Protein AF-A0A0C9VK62-F1 (afdb_monomer)

Organism: Sphaerobolus stellatus (strain SS14) (NCBI:txid990650)

Sequence (157 aa):
MFTDYSQFGTIRRLIGLVKDVLATLHESESFSTPSRDPETRVWRSYEGVAKEHDEEFLEKHNTSLDSLLIFASLFSAVSSAFIVQAQSSLSPDPSDTTNELLMIVAHIINATIFPNQPLVLTPSTGPETSVVWAQAFGYASPSMSLLAAFGAVIGKQ

Secondary structure (DSSP, 8-state):
--SSHHHHHHHHHHHHHHHHHHHHHHHHHH-S-----HHHHHHHHHHHHHHHHHHHHHHHHHHHHHHHHHHHHHHHHHHHHHHHHHHHHHSPPHHHHHHHHHHHHHHHHTTTT-TT----------S-HHHHHHHHHHHHHHHHHHHHHHHHHHTT-

Foldseek 3Di:
DPPDVVVVVVVVVVVVVVVVVVVVVVVVVPVVDVPPPVVNVVVVVCVVVVVVVVVVVVVLVVVVVVLVVVLVVVVVVLVVVLVVLLVVLQDPDVVVVVVLVVVVVVCVVCVPVCVDDPSPPPPPPRDDVVVSVVVSVVSCVVSVVVVVVSVVVSVVD

Solvent-accessible surface area (backbone atoms only — not comparable to full-atom values): 9052 Å² total; per-residue (Å²): 142,86,73,64,72,64,55,58,56,50,51,55,50,50,55,49,50,51,51,50,51,50,49,52,49,53,48,50,60,61,59,56,48,88,53,90,40,68,61,57,53,47,51,51,50,47,49,51,53,48,48,56,51,48,50,55,48,48,54,54,48,48,56,53,44,56,51,51,51,54,48,52,51,51,52,50,51,51,50,51,50,46,51,53,49,49,54,57,64,73,42,80,57,70,63,58,58,48,52,53,51,49,50,53,52,52,46,69,77,42,58,79,82,49,81,81,62,78,87,75,77,70,73,82,72,66,72,56,65,68,59,55,50,52,53,50,48,62,70,47,46,61,57,56,54,50,52,51,56,44,54,54,49,64,77,70,106

Structure (mmCIF, N/CA/C/O backbone):
data_AF-A0A0C9VK62-F1
#
_entry.id   AF-A0A0C9VK62-F1
#
loop_
_atom_site.group_PDB
_atom_site.id
_atom_site.type_symbol
_atom_site.label_atom_id
_atom_site.label_alt_id
_atom_site.label_comp_id
_atom_site.label_asym_id
_atom_site.label_entity_id
_atom_site.label_seq_id
_atom_site.pdbx_PDB_ins_code
_atom_site.Cartn_x
_atom_sit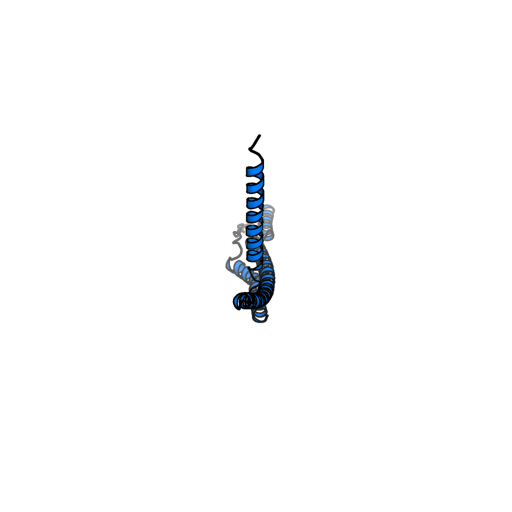e.Cartn_y
_atom_site.Cartn_z
_atom_site.occupancy
_atom_site.B_iso_or_equiv
_atom_site.auth_seq_id
_atom_site.auth_comp_id
_atom_site.auth_asym_id
_atom_site.auth_atom_id
_atom_site.pdbx_PDB_model_num
ATOM 1 N N . MET A 1 1 ? -11.854 51.617 81.177 1.00 49.44 1 MET A N 1
ATOM 2 C CA . MET A 1 1 ? -11.200 50.631 80.290 1.00 49.44 1 MET A CA 1
ATOM 3 C C . MET A 1 1 ? -12.311 49.760 79.707 1.00 49.44 1 MET A C 1
ATOM 5 O O . MET A 1 1 ? -12.673 48.760 80.301 1.00 49.44 1 MET A O 1
ATOM 9 N N . PHE A 1 2 ? -13.006 50.269 78.682 1.00 54.94 2 PHE A N 1
ATOM 10 C CA . PHE A 1 2 ? -14.420 49.948 78.392 1.00 54.94 2 PHE A CA 1
ATOM 11 C C . PHE A 1 2 ? -14.660 49.433 76.957 1.00 54.94 2 PHE A C 1
ATOM 13 O O . PHE A 1 2 ? -15.787 49.458 76.475 1.00 54.94 2 PHE A O 1
ATOM 20 N N . THR A 1 3 ? -13.618 48.968 76.261 1.00 57.09 3 THR A N 1
ATOM 21 C CA . THR A 1 3 ? -13.680 48.786 74.796 1.00 57.09 3 THR A CA 1
ATOM 22 C C . THR A 1 3 ? -13.498 47.349 74.299 1.00 57.09 3 THR A C 1
ATOM 24 O O . THR A 1 3 ? -13.574 47.124 73.098 1.00 57.09 3 THR A O 1
ATOM 27 N N . ASP A 1 4 ? -13.314 46.364 75.183 1.00 56.84 4 ASP A N 1
ATOM 28 C CA . ASP A 1 4 ? -13.031 44.976 74.763 1.00 56.84 4 ASP A CA 1
A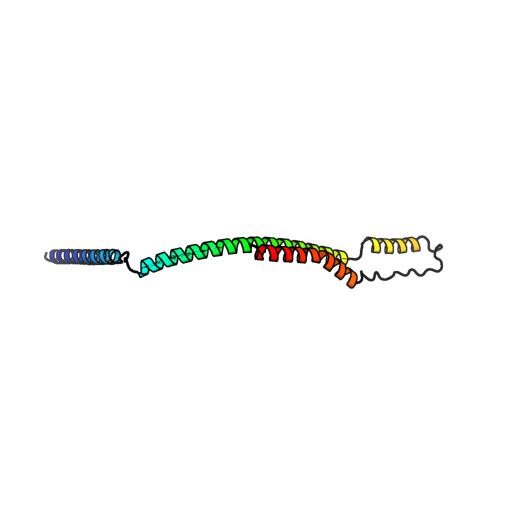TOM 29 C C . ASP A 1 4 ? -14.305 44.103 74.649 1.00 56.84 4 ASP A C 1
ATOM 31 O O . ASP A 1 4 ? -14.490 43.325 73.713 1.00 56.84 4 ASP A O 1
ATOM 35 N N . TYR A 1 5 ? -15.289 44.326 75.529 1.00 56.12 5 TYR A N 1
ATOM 36 C CA . TYR A 1 5 ? -16.493 43.483 75.613 1.00 56.12 5 TYR A CA 1
ATOM 37 C C . TYR A 1 5 ? -17.445 43.573 74.401 1.00 56.12 5 TYR A C 1
ATOM 39 O O . TYR A 1 5 ? -18.161 42.614 74.110 1.00 56.12 5 TYR A O 1
ATOM 47 N N . SER A 1 6 ? -17.451 44.691 73.667 1.00 62.50 6 SER A N 1
ATOM 48 C CA . SER A 1 6 ? -18.310 44.881 72.481 1.00 62.50 6 SER A CA 1
ATOM 49 C C . SER A 1 6 ? -17.812 44.092 71.258 1.00 62.50 6 SER A C 1
ATOM 51 O O . SER A 1 6 ? -18.596 43.463 70.537 1.00 62.50 6 SER A O 1
ATOM 53 N N . GLN A 1 7 ? -16.490 44.052 71.061 1.00 65.12 7 GLN A N 1
ATOM 54 C CA . GLN A 1 7 ? -15.853 43.310 69.968 1.00 65.12 7 GLN A CA 1
ATOM 55 C C . GLN A 1 7 ? -16.060 41.802 70.132 1.00 65.12 7 GLN A C 1
ATOM 57 O O . GLN A 1 7 ? -16.461 41.119 69.189 1.00 65.12 7 GLN A O 1
ATOM 62 N N . PHE A 1 8 ? -15.907 41.291 71.356 1.00 68.25 8 PHE A N 1
ATOM 63 C CA . PHE A 1 8 ? -16.068 39.866 71.647 1.00 68.25 8 PHE A CA 1
ATOM 64 C C . PHE A 1 8 ? -17.492 39.349 71.376 1.00 68.25 8 PHE A C 1
ATOM 66 O O . PHE A 1 8 ? -17.676 38.245 70.859 1.00 68.25 8 PHE A O 1
ATOM 73 N N . GLY A 1 9 ? -18.516 40.157 71.675 1.00 76.44 9 GLY A N 1
ATOM 74 C CA . GLY A 1 9 ? -19.912 39.823 71.376 1.00 76.44 9 GLY A CA 1
ATOM 75 C C . GLY A 1 9 ? -20.214 39.806 69.875 1.00 76.44 9 GLY A C 1
ATOM 76 O O . GLY A 1 9 ? -20.949 38.940 69.397 1.00 76.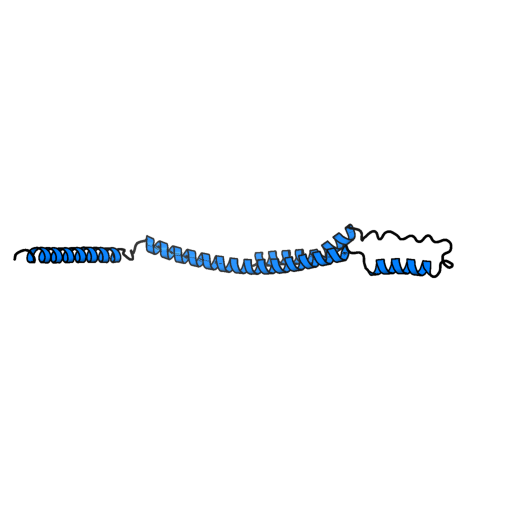44 9 GLY A O 1
ATOM 77 N N . THR A 1 10 ? -19.600 40.720 69.125 1.00 82.56 10 THR A N 1
ATOM 78 C CA . THR A 1 10 ? -19.767 40.828 67.670 1.00 82.56 10 THR A CA 1
ATOM 79 C C . THR A 1 10 ? -19.080 39.671 66.946 1.00 82.56 10 THR A C 1
ATOM 81 O O . THR A 1 10 ? -19.690 39.040 66.086 1.00 82.56 10 THR A O 1
ATOM 84 N N . ILE A 1 11 ? -17.865 39.303 67.366 1.00 83.00 11 ILE A N 1
ATOM 85 C CA . ILE A 1 11 ? -17.128 38.146 66.835 1.00 83.00 11 ILE A CA 1
ATOM 86 C C . ILE A 1 11 ? -17.909 36.850 67.074 1.00 83.00 11 ILE A C 1
ATOM 88 O O . ILE A 1 11 ? -18.031 36.023 66.172 1.00 83.00 11 ILE A O 1
ATOM 92 N N . ARG A 1 12 ? -18.508 36.682 68.260 1.00 85.25 12 ARG A N 1
ATOM 93 C CA . ARG A 1 12 ? -19.300 35.484 68.567 1.00 85.25 12 ARG A CA 1
ATOM 94 C C . ARG A 1 12 ? -20.555 35.377 67.687 1.00 85.25 12 ARG A C 1
ATOM 96 O O . ARG A 1 12 ? -20.918 34.273 67.289 1.00 85.25 12 ARG A O 1
ATOM 103 N N . ARG A 1 13 ? -21.186 36.506 67.339 1.00 87.81 13 ARG A N 1
ATOM 104 C CA . ARG A 1 13 ? -22.306 36.551 66.379 1.00 87.81 13 ARG A CA 1
ATOM 105 C C . ARG A 1 13 ? -21.855 36.239 64.957 1.00 87.81 13 ARG A C 1
ATOM 107 O O . ARG A 1 13 ? -22.515 35.458 64.282 1.00 87.81 13 ARG A O 1
ATOM 114 N N . LEU A 1 14 ? -20.722 36.795 64.528 1.00 88.12 14 LEU A N 1
ATOM 115 C CA . LEU A 1 14 ? -20.173 36.554 63.195 1.00 88.12 14 LEU A CA 1
ATOM 116 C C . LEU A 1 14 ? -19.802 35.077 63.001 1.00 88.12 14 LEU A C 1
ATOM 118 O O . LEU A 1 14 ? -20.144 34.488 61.986 1.00 88.12 14 LEU A O 1
ATOM 122 N N . ILE A 1 15 ? -19.182 34.452 64.006 1.00 92.12 15 ILE A N 1
ATOM 123 C CA . ILE A 1 15 ? -18.874 33.014 63.999 1.00 92.12 15 ILE A CA 1
ATOM 124 C C . ILE A 1 15 ? -20.155 32.176 63.933 1.00 92.12 15 ILE A C 1
ATOM 126 O O . ILE A 1 15 ? -20.173 31.155 63.254 1.00 92.12 15 ILE A O 1
ATOM 130 N N . GLY A 1 16 ? -21.223 32.603 64.612 1.00 91.81 16 GLY A N 1
ATOM 131 C CA . GLY A 1 16 ? -22.534 31.963 64.509 1.00 91.81 16 GLY A CA 1
ATOM 132 C C . GLY A 1 16 ? -23.094 32.024 63.089 1.00 91.81 16 GLY A C 1
ATOM 133 O O . GLY A 1 16 ? -23.465 30.993 62.546 1.00 91.81 16 GLY A O 1
ATOM 134 N N . LEU A 1 17 ? -23.067 33.204 62.465 1.00 91.81 17 LEU A N 1
ATOM 135 C CA . LEU A 1 17 ? -23.543 33.404 61.092 1.00 91.81 17 LEU A CA 1
ATOM 136 C C . LEU A 1 17 ? -22.712 32.631 60.067 1.00 91.81 17 LEU A C 1
ATOM 138 O O . LEU A 1 17 ? -23.273 32.018 59.171 1.00 91.81 17 LEU A O 1
ATOM 142 N N . VAL A 1 18 ? -21.384 32.613 60.208 1.00 90.75 18 VAL A N 1
ATOM 143 C CA . VAL A 1 18 ? -20.515 31.832 59.317 1.00 90.75 18 VAL A CA 1
ATOM 144 C C . VAL A 1 18 ? -20.800 30.342 59.466 1.00 90.75 18 VAL A C 1
ATOM 146 O O . VAL A 1 18 ? -20.876 29.649 58.462 1.00 90.75 18 VAL A O 1
ATOM 149 N N . LYS A 1 19 ? -21.007 29.842 60.690 1.00 90.56 19 LYS A N 1
ATOM 150 C CA . LYS A 1 19 ? -21.391 28.441 60.910 1.00 90.56 19 LYS A CA 1
ATOM 151 C C . LYS A 1 19 ? -22.749 28.108 60.299 1.00 90.56 19 LYS A C 1
ATOM 153 O O . LYS A 1 19 ? -22.892 27.024 59.753 1.00 90.56 19 LYS A O 1
ATOM 158 N N . ASP A 1 20 ? -23.700 29.030 60.368 1.00 92.38 20 ASP A N 1
ATOM 159 C CA . ASP A 1 20 ? -25.045 28.859 59.819 1.00 92.38 20 ASP A CA 1
ATOM 160 C C . ASP A 1 20 ? -25.039 28.872 58.285 1.00 92.38 20 ASP A C 1
ATOM 162 O O . ASP A 1 20 ? -25.602 27.988 57.645 1.00 92.38 20 ASP A O 1
ATOM 166 N N . VAL A 1 21 ? -24.291 29.798 57.677 1.00 89.38 21 VAL A N 1
ATOM 167 C CA . VAL A 1 21 ? -24.076 29.838 56.223 1.00 89.38 21 VAL A CA 1
ATOM 168 C C . VAL A 1 21 ? -23.329 28.595 55.754 1.00 89.38 21 VAL A C 1
ATOM 170 O O . VAL A 1 21 ? -23.689 28.027 54.734 1.00 89.38 21 VAL A O 1
ATOM 173 N N . LEU A 1 22 ? -22.320 28.133 56.494 1.00 86.31 22 LEU A N 1
ATOM 174 C CA . LEU A 1 22 ? -21.549 26.945 56.128 1.00 86.31 22 LEU A CA 1
ATOM 175 C C . LEU A 1 22 ? -22.374 25.662 56.300 1.00 86.31 22 LEU A C 1
ATOM 177 O O . LEU A 1 22 ? -22.258 24.764 55.474 1.00 86.31 22 LEU A O 1
ATOM 181 N N . ALA A 1 23 ? -23.261 25.605 57.298 1.00 87.88 23 ALA A N 1
ATOM 182 C CA . ALA A 1 23 ? -24.252 24.541 57.431 1.00 87.88 23 ALA A CA 1
ATOM 183 C C . ALA A 1 23 ? -25.265 24.576 56.278 1.00 87.88 23 ALA A C 1
ATOM 185 O O . ALA A 1 23 ? -25.512 23.545 55.668 1.00 87.88 23 ALA A O 1
ATOM 186 N N . THR A 1 24 ? -25.763 25.759 55.913 1.00 83.31 24 THR A N 1
ATOM 187 C CA . THR A 1 24 ? -26.706 25.948 54.798 1.00 83.31 24 THR A CA 1
ATOM 188 C C . THR A 1 24 ? -26.068 25.612 53.448 1.00 83.31 24 THR A C 1
ATOM 190 O O . THR A 1 24 ? -26.709 25.010 52.594 1.00 83.31 24 THR A O 1
ATOM 193 N N . LEU A 1 25 ? -24.793 25.960 53.244 1.00 82.25 25 LEU A N 1
ATOM 194 C CA . LEU A 1 25 ? -24.043 25.634 52.029 1.00 82.25 25 LEU A CA 1
ATOM 195 C C . LEU A 1 25 ? -23.710 24.145 51.956 1.00 82.25 25 LEU A C 1
ATOM 197 O O . LEU A 1 25 ? -23.885 23.555 50.900 1.00 82.25 25 LEU A O 1
ATOM 201 N N . HIS A 1 26 ? -23.297 23.521 53.062 1.00 79.50 26 HIS A N 1
ATOM 202 C CA . HIS A 1 26 ? -23.057 22.077 53.117 1.00 79.50 26 HIS A CA 1
ATOM 203 C C . HIS A 1 26 ? -24.359 21.281 52.933 1.00 79.50 26 HIS A C 1
ATOM 205 O O . HIS A 1 26 ? -24.378 20.253 52.261 1.00 79.50 26 HIS A O 1
ATOM 211 N N . GLU A 1 27 ? -25.471 21.777 53.477 1.00 79.19 27 GLU A N 1
ATOM 212 C CA . GLU A 1 27 ? -26.800 21.220 53.237 1.00 79.19 27 GLU A CA 1
ATOM 213 C C . GLU A 1 27 ? -27.231 21.433 51.783 1.00 79.19 27 GLU A C 1
ATOM 215 O O . GLU A 1 27 ? -27.759 20.506 51.191 1.00 79.19 27 GLU A O 1
ATOM 220 N N . SER A 1 28 ? -26.911 22.570 51.154 1.00 66.81 28 SER A N 1
ATOM 221 C CA . SER A 1 28 ? -27.152 22.819 49.724 1.00 66.81 28 SER A CA 1
ATOM 222 C C . SER A 1 28 ? -26.245 22.009 48.791 1.00 66.81 28 SER A C 1
ATOM 224 O O . SER A 1 28 ? -26.667 21.687 47.685 1.00 66.81 28 SER A O 1
ATOM 226 N N . GLU A 1 29 ? -25.021 21.677 49.197 1.00 67.25 29 GLU A N 1
ATOM 227 C CA . GLU A 1 29 ? -24.097 20.809 48.455 1.00 67.25 29 GLU A CA 1
ATOM 228 C C . GLU A 1 29 ? -24.523 19.341 48.586 1.00 67.25 29 GLU A C 1
ATOM 230 O O . GLU A 1 29 ? -24.518 18.603 47.606 1.00 67.25 29 GLU A O 1
ATOM 235 N N . SER A 1 30 ? -25.023 18.938 49.759 1.00 59.41 30 SER A N 1
ATOM 236 C CA . SER A 1 30 ? -25.689 17.645 49.960 1.00 59.41 30 SER A CA 1
ATOM 237 C C . SER A 1 30 ? -27.088 17.581 49.321 1.00 59.41 30 SER A C 1
ATOM 239 O O . SER A 1 30 ? -27.573 16.483 49.033 1.00 59.41 30 SER A O 1
ATOM 241 N N . PHE A 1 31 ? -27.744 18.731 49.122 1.00 49.72 31 PHE A N 1
ATOM 242 C CA . PHE A 1 31 ? -29.035 18.906 48.444 1.00 49.72 31 PHE A CA 1
ATOM 243 C C . PHE A 1 31 ? -28.880 19.285 46.961 1.00 49.72 31 PHE A C 1
ATOM 245 O O . PHE A 1 31 ? -29.875 19.355 46.241 1.00 49.72 31 PHE A O 1
ATOM 252 N N . SER A 1 32 ? -27.650 19.321 46.427 1.00 52.69 32 SER A N 1
ATOM 253 C CA . SER A 1 32 ? -27.394 18.701 45.122 1.00 52.69 32 SER A CA 1
ATOM 254 C C . SER A 1 32 ? -27.627 17.209 45.319 1.00 52.69 32 SER A C 1
ATOM 256 O O . SER A 1 32 ? -26.712 16.391 45.417 1.00 52.69 32 SER A O 1
ATOM 258 N N . THR A 1 33 ? -28.903 16.879 45.473 1.00 51.53 33 THR A N 1
ATOM 259 C CA . THR A 1 33 ? -29.418 15.539 45.604 1.00 51.53 33 THR A CA 1
ATOM 260 C C . THR A 1 33 ? -28.706 14.673 44.567 1.00 51.53 33 THR A C 1
ATOM 262 O O . THR A 1 33 ? -28.573 15.120 43.422 1.00 51.53 33 THR A O 1
ATOM 265 N N . PRO A 1 34 ? -28.322 13.420 44.868 1.00 51.22 34 PRO A N 1
ATOM 266 C CA . PRO A 1 34 ? -28.348 12.404 43.832 1.00 51.22 34 PRO A CA 1
ATOM 267 C C . PRO A 1 34 ? -29.818 12.304 43.465 1.00 51.22 34 PRO A C 1
ATOM 269 O O . PRO A 1 34 ? -30.565 11.499 44.031 1.00 51.22 34 PRO A O 1
ATOM 272 N N . SER A 1 35 ? -30.282 13.241 42.647 1.00 50.19 35 SER A N 1
ATOM 273 C CA . SER A 1 35 ? -31.673 13.347 42.348 1.00 50.19 35 SER A CA 1
ATOM 274 C C . SER A 1 35 ? -32.018 12.001 41.755 1.00 50.19 35 SER A C 1
ATOM 276 O O . SER A 1 35 ? -31.410 11.513 40.794 1.00 50.19 35 SER A O 1
ATOM 278 N N . ARG A 1 36 ? -33.018 11.361 42.353 1.00 55.47 36 ARG A N 1
ATOM 279 C CA . ARG A 1 36 ? -33.814 10.349 41.665 1.00 55.47 36 ARG A CA 1
ATOM 280 C C . ARG A 1 36 ? -34.608 11.034 40.546 1.00 55.47 36 ARG A C 1
ATOM 282 O O . ARG A 1 36 ? -35.773 10.716 40.332 1.00 55.47 36 ARG A O 1
ATOM 289 N N . ASP A 1 37 ? -33.980 11.975 39.850 1.00 62.06 37 ASP A N 1
ATOM 290 C CA . ASP A 1 37 ? -34.536 12.628 38.707 1.00 62.06 37 ASP A CA 1
ATOM 291 C C . ASP A 1 37 ? -34.580 11.585 37.603 1.00 62.06 37 ASP A C 1
ATOM 293 O O . ASP A 1 37 ? -33.632 10.807 37.409 1.00 62.06 37 ASP A O 1
ATOM 297 N N . PRO A 1 38 ? -35.696 11.534 36.870 1.00 60.34 38 PRO A N 1
ATOM 298 C CA . PRO A 1 38 ? -35.742 10.779 35.636 1.00 60.34 38 PRO A CA 1
ATOM 299 C C . PRO A 1 38 ? -34.562 11.154 34.734 1.00 60.34 38 PRO A C 1
ATOM 301 O O . PRO A 1 38 ? -34.041 10.258 34.087 1.00 60.34 38 PRO A O 1
ATOM 304 N N . GLU A 1 39 ? -34.063 12.393 34.785 1.00 60.78 39 GLU A N 1
ATOM 305 C CA . GLU A 1 39 ? -32.864 12.821 34.062 1.00 60.78 39 GLU A CA 1
ATOM 306 C C . GLU A 1 39 ? -31.610 12.033 34.437 1.00 60.78 39 GLU A C 1
ATOM 308 O O . GLU A 1 39 ? -31.010 11.448 33.552 1.00 60.78 39 GLU A O 1
ATOM 313 N N . THR A 1 40 ? -31.219 11.906 35.708 1.00 63.09 40 THR A N 1
ATOM 314 C CA . THR A 1 40 ? -29.995 11.163 36.087 1.00 63.09 40 THR A CA 1
ATOM 315 C C . THR A 1 40 ? -30.078 9.682 35.708 1.00 63.09 40 THR A C 1
ATOM 317 O O . THR A 1 40 ? -29.078 9.036 35.393 1.00 63.09 40 THR A O 1
ATOM 320 N N . ARG A 1 41 ? -31.291 9.119 35.713 1.00 66.19 41 ARG A N 1
ATOM 321 C CA . ARG A 1 41 ? -31.546 7.743 35.271 1.00 66.19 41 ARG A CA 1
ATOM 322 C C . ARG A 1 41 ? -31.524 7.619 33.744 1.00 66.19 41 ARG A C 1
ATOM 324 O O . ARG A 1 41 ? -31.023 6.618 33.244 1.00 66.19 41 ARG A O 1
ATOM 331 N N . VAL A 1 42 ? -32.028 8.621 33.025 1.00 73.00 42 VAL A N 1
ATOM 332 C CA . VAL A 1 42 ? -31.941 8.729 31.563 1.00 73.00 42 VAL A CA 1
ATOM 333 C C . VAL A 1 42 ? -30.490 8.921 31.143 1.00 73.00 42 VAL A C 1
ATOM 335 O O . VAL A 1 42 ? -30.046 8.186 30.280 1.00 73.00 42 VAL A O 1
ATOM 338 N N . TRP A 1 43 ? -29.723 9.789 31.803 1.00 72.25 43 TRP A N 1
ATOM 339 C CA . TRP A 1 43 ? -28.297 9.992 31.555 1.00 72.25 43 TRP A CA 1
ATOM 340 C C . TRP A 1 43 ? -27.480 8.735 31.834 1.00 72.25 43 TRP A C 1
ATOM 342 O O . TRP A 1 43 ? -26.686 8.371 30.983 1.00 72.25 43 TRP A O 1
ATOM 352 N N . ARG A 1 44 ? -27.718 7.997 32.931 1.00 70.75 44 ARG A N 1
ATOM 353 C CA . ARG A 1 44 ? -27.043 6.698 33.149 1.00 70.75 44 ARG A CA 1
ATOM 354 C C . ARG A 1 44 ? -27.452 5.626 32.146 1.00 70.75 44 ARG A C 1
ATOM 356 O O . ARG A 1 44 ? -26.627 4.811 31.755 1.00 70.75 44 ARG A O 1
ATOM 363 N N . SER A 1 45 ? -28.725 5.585 31.759 1.00 72.44 45 SER A N 1
ATOM 364 C CA . SER A 1 45 ? -29.190 4.631 30.749 1.00 72.44 45 SER A CA 1
ATOM 365 C C . SER A 1 45 ? -28.641 4.984 29.368 1.00 72.44 45 SER A C 1
ATOM 367 O O . SER A 1 45 ? -28.285 4.088 28.617 1.00 72.44 45 SER A O 1
ATOM 369 N N . TYR A 1 46 ? -28.548 6.274 29.050 1.00 70.56 46 TYR A N 1
ATOM 370 C CA . TYR A 1 46 ? -27.963 6.792 27.821 1.00 70.56 46 TYR A CA 1
ATOM 371 C C . TYR A 1 46 ? -26.451 6.592 27.813 1.00 70.56 46 TYR A C 1
ATOM 373 O O . TYR A 1 46 ? -25.922 6.184 26.799 1.00 70.56 46 TYR A O 1
ATOM 381 N N . GLU A 1 47 ? -25.763 6.796 28.935 1.00 74.19 47 GLU A N 1
ATOM 382 C CA . GLU A 1 47 ? -24.337 6.509 29.105 1.00 74.19 47 GLU A CA 1
ATOM 383 C C . GLU A 1 47 ? -24.056 5.010 28.961 1.00 74.19 47 GLU A C 1
ATOM 385 O O . GLU A 1 47 ? -23.104 4.642 28.289 1.00 74.19 47 GLU A O 1
ATOM 390 N N . GLY A 1 48 ? -24.907 4.138 29.511 1.00 71.12 48 GLY A N 1
ATOM 391 C CA . GLY A 1 48 ? -24.800 2.690 29.316 1.00 71.12 48 GLY A CA 1
ATOM 392 C C . GLY A 1 48 ? -24.977 2.277 27.853 1.00 71.12 48 GLY A C 1
ATOM 393 O O . GLY A 1 48 ? -24.128 1.577 27.316 1.00 71.12 48 GLY A O 1
ATOM 394 N N . VAL A 1 49 ? -26.032 2.767 27.193 1.00 70.38 49 VAL A N 1
ATOM 395 C CA . VAL A 1 49 ? -26.317 2.471 25.776 1.00 70.38 49 VAL A CA 1
ATOM 396 C C . VAL A 1 49 ? -25.279 3.103 24.845 1.00 70.38 49 VAL A C 1
ATOM 398 O O . VAL A 1 49 ? -24.858 2.474 23.881 1.00 70.38 49 VAL A O 1
ATOM 401 N N . ALA A 1 50 ? -24.838 4.329 25.130 1.00 67.56 50 ALA A N 1
ATOM 402 C CA . ALA A 1 50 ? -23.802 5.011 24.365 1.00 67.56 50 ALA A CA 1
ATOM 403 C C . ALA A 1 50 ? -22.461 4.306 24.522 1.00 67.56 50 ALA A C 1
ATOM 405 O O . ALA A 1 50 ? -21.761 4.163 23.535 1.00 67.56 50 ALA A O 1
ATOM 406 N N . LYS A 1 51 ? -22.124 3.823 25.721 1.00 69.12 51 LYS A N 1
ATOM 407 C CA . LYS A 1 51 ? -20.881 3.094 25.967 1.00 69.12 51 LYS A CA 1
ATOM 408 C C . LYS A 1 51 ? -20.881 1.707 25.328 1.00 69.12 51 LYS A C 1
ATOM 410 O O . LYS A 1 51 ? -19.869 1.325 24.765 1.00 69.12 51 LYS A O 1
ATOM 415 N N . GLU A 1 52 ? -22.001 0.988 25.370 1.00 68.25 52 GLU A N 1
ATOM 416 C CA . GLU A 1 52 ? -22.155 -0.301 24.680 1.00 68.25 52 GLU A CA 1
ATOM 417 C C . GLU A 1 52 ? -22.055 -0.127 23.155 1.00 68.25 52 GLU A C 1
ATOM 419 O O . GLU A 1 52 ? -21.354 -0.884 22.487 1.00 68.25 52 GLU A O 1
ATOM 424 N N . HIS A 1 53 ? -22.671 0.929 22.611 1.00 61.03 53 HIS A N 1
ATOM 425 C CA . HIS A 1 53 ? -22.575 1.254 21.190 1.00 61.03 53 HIS A CA 1
ATOM 426 C C . HIS A 1 53 ? -21.180 1.753 20.783 1.00 61.03 53 HIS A C 1
ATOM 428 O O . HIS A 1 53 ? -20.682 1.353 19.735 1.00 61.03 53 HIS A O 1
ATOM 434 N N . ASP A 1 54 ? -20.530 2.590 21.599 1.00 67.25 54 ASP A N 1
ATOM 435 C CA . ASP A 1 54 ? -19.166 3.072 21.348 1.00 67.25 54 ASP A CA 1
ATOM 436 C C . ASP A 1 54 ? -18.144 1.943 21.455 1.00 67.25 54 ASP A C 1
ATOM 438 O O . ASP A 1 54 ? -17.213 1.921 20.661 1.00 67.25 54 ASP A O 1
ATOM 442 N N . GLU A 1 55 ? -18.291 1.008 22.399 1.00 69.25 55 GLU A N 1
ATOM 443 C CA . GLU A 1 55 ? -17.387 -0.142 22.526 1.00 69.25 55 GLU A CA 1
ATOM 444 C C . GLU A 1 55 ? -17.522 -1.084 21.323 1.00 69.25 55 GLU A C 1
ATOM 446 O O . GLU A 1 55 ? -16.506 -1.429 20.722 1.00 69.25 55 GLU A O 1
ATOM 451 N N . GLU A 1 56 ? -18.744 -1.419 20.892 1.00 67.81 56 GLU A N 1
ATOM 452 C CA . GLU A 1 56 ? -18.972 -2.233 19.687 1.00 67.81 56 GLU A CA 1
ATOM 453 C C . GLU A 1 56 ? -18.456 -1.522 18.421 1.00 67.81 56 GLU A C 1
ATOM 455 O O . GLU A 1 56 ? -17.822 -2.131 17.550 1.00 67.81 56 GLU A O 1
ATOM 460 N N . PHE A 1 57 ? -18.679 -0.208 18.323 1.00 64.81 57 PHE A N 1
ATOM 461 C CA . PHE A 1 57 ? -18.216 0.592 17.196 1.00 64.81 57 PHE A CA 1
ATOM 462 C C . PHE A 1 57 ? -16.691 0.725 17.190 1.00 64.81 57 PHE A C 1
ATOM 464 O O . PHE A 1 57 ? -16.079 0.548 16.139 1.00 64.81 57 PHE A O 1
ATOM 471 N N . LEU A 1 58 ? -16.059 0.970 18.341 1.00 68.56 58 LEU A N 1
ATOM 472 C CA . LEU A 1 58 ? -14.603 1.037 18.485 1.00 68.56 58 LEU A CA 1
ATOM 473 C C . LEU A 1 58 ? -13.942 -0.308 18.200 1.00 68.56 58 LEU A C 1
ATOM 475 O O . LEU A 1 58 ? -12.924 -0.330 17.514 1.00 68.56 58 LEU A O 1
ATOM 479 N N . GLU A 1 59 ? -14.503 -1.423 18.664 1.00 70.88 59 GLU A N 1
ATOM 480 C CA . GLU A 1 59 ? -13.956 -2.761 18.419 1.00 70.88 59 GLU A CA 1
ATOM 481 C C . GLU A 1 59 ? -14.001 -3.117 16.923 1.00 70.88 59 GLU A C 1
ATOM 483 O O . GLU A 1 59 ? -12.999 -3.549 16.333 1.00 70.88 59 GLU A O 1
ATOM 488 N N . LYS A 1 60 ? -15.130 -2.828 16.265 1.00 69.38 60 LYS A N 1
ATOM 489 C CA . LYS A 1 60 ? -15.282 -2.994 14.815 1.00 69.38 60 LYS A CA 1
ATOM 490 C C . LYS A 1 60 ? -14.367 -2.056 14.024 1.00 69.38 60 LYS A C 1
ATOM 492 O O . LYS A 1 60 ? -13.778 -2.456 13.013 1.00 69.38 60 LYS A O 1
ATOM 497 N N . HIS A 1 61 ? -14.223 -0.812 14.474 1.00 68.81 61 HIS A N 1
ATOM 498 C CA . HIS A 1 61 ? -13.391 0.189 13.813 1.00 68.81 61 HIS A CA 1
ATOM 499 C C . HIS A 1 61 ? -11.898 -0.103 13.990 1.00 68.81 61 HIS A C 1
ATOM 501 O O . HIS A 1 61 ? -11.128 0.107 13.056 1.00 68.81 61 HIS A O 1
ATOM 507 N N . ASN A 1 62 ? -11.484 -0.638 15.139 1.00 77.88 62 ASN A N 1
ATOM 508 C CA . ASN A 1 62 ? -10.105 -1.044 15.389 1.00 77.88 62 ASN A CA 1
ATOM 509 C C . ASN A 1 62 ? -9.713 -2.238 14.508 1.00 77.88 62 ASN A C 1
ATOM 511 O O . ASN A 1 62 ? -8.685 -2.200 13.844 1.00 77.88 62 ASN A O 1
ATOM 515 N N . THR A 1 63 ? -10.590 -3.238 14.382 1.00 75.69 63 THR A N 1
ATOM 516 C CA . THR A 1 63 ? -10.366 -4.389 13.485 1.00 75.69 63 THR A CA 1
ATOM 517 C C . THR A 1 63 ? -10.284 -3.964 12.011 1.00 75.69 63 THR A C 1
ATOM 519 O O . THR A 1 63 ? -9.442 -4.446 11.245 1.00 75.69 63 THR A O 1
ATOM 522 N N . SER A 1 64 ? -11.131 -3.011 11.609 1.00 79.56 64 SER A N 1
ATOM 523 C CA . SER A 1 64 ? -11.101 -2.420 10.265 1.00 79.56 64 SER A CA 1
ATOM 524 C C . SER A 1 64 ? -9.826 -1.600 10.022 1.00 79.56 64 SER A C 1
ATOM 526 O O . SER A 1 64 ? -9.265 -1.648 8.926 1.00 79.56 64 SER A O 1
ATOM 528 N N . LEU A 1 65 ? -9.342 -0.873 11.035 1.00 83.06 65 LEU A N 1
ATOM 529 C CA . LEU A 1 65 ? -8.101 -0.097 10.974 1.00 83.06 65 LEU A CA 1
ATOM 530 C C . LEU A 1 65 ? -6.856 -0.981 10.929 1.00 83.06 65 LEU A C 1
ATOM 532 O O . LEU A 1 65 ? -5.999 -0.732 10.085 1.00 83.06 65 LEU A O 1
ATOM 536 N N . ASP A 1 66 ? -6.764 -2.017 11.763 1.00 83.94 66 ASP A N 1
ATOM 537 C CA . ASP A 1 66 ? -5.657 -2.984 11.748 1.00 83.94 66 ASP A CA 1
ATOM 538 C C . ASP A 1 66 ? -5.539 -3.647 10.376 1.00 83.94 66 ASP A C 1
ATOM 540 O O . ASP A 1 66 ? -4.456 -3.744 9.792 1.00 83.94 66 ASP A O 1
ATOM 544 N N . SER A 1 67 ? -6.684 -4.012 9.804 1.00 80.31 67 SER A N 1
ATOM 545 C CA . SER A 1 67 ? -6.762 -4.493 8.435 1.00 80.31 67 SER A CA 1
ATOM 546 C C . SER A 1 67 ? -6.243 -3.450 7.437 1.00 80.31 67 SER A C 1
ATOM 548 O O . SER A 1 67 ? -5.339 -3.745 6.656 1.00 80.31 67 SER A O 1
ATOM 550 N N . LEU A 1 68 ? -6.743 -2.210 7.480 1.00 82.75 68 LEU A N 1
ATOM 551 C CA . LEU A 1 68 ? -6.327 -1.134 6.572 1.00 82.75 68 LEU A CA 1
ATOM 552 C C . LEU A 1 68 ? -4.823 -0.813 6.678 1.00 82.75 68 LEU A C 1
ATOM 554 O O . LEU A 1 68 ? -4.180 -0.544 5.663 1.00 82.75 68 LEU A O 1
ATOM 558 N N . LEU A 1 69 ? -4.246 -0.898 7.879 1.00 85.25 69 LEU A N 1
ATOM 559 C CA . LEU A 1 69 ? -2.814 -0.736 8.152 1.00 85.25 69 LEU A CA 1
ATOM 560 C C . LEU A 1 69 ? -1.970 -1.848 7.516 1.00 85.25 69 LEU A C 1
ATOM 562 O O . LEU A 1 69 ? -0.943 -1.556 6.895 1.00 85.25 69 LEU A O 1
ATOM 566 N N . ILE A 1 70 ? -2.411 -3.108 7.588 1.00 84.94 70 ILE A N 1
ATOM 567 C CA . ILE A 1 70 ? -1.753 -4.222 6.888 1.00 84.94 70 ILE A CA 1
ATOM 568 C C . ILE A 1 70 ? -1.794 -3.985 5.372 1.00 84.94 70 ILE A C 1
ATOM 570 O O . ILE A 1 70 ? -0.766 -4.134 4.706 1.00 84.94 70 ILE A O 1
ATOM 574 N N . PHE A 1 71 ? -2.921 -3.524 4.820 1.00 79.94 71 PHE A N 1
ATOM 575 C CA . PHE A 1 71 ? -3.008 -3.176 3.395 1.00 79.94 71 PHE A CA 1
ATOM 576 C C . PHE A 1 71 ? -2.112 -2.013 3.008 1.00 79.94 71 PHE A C 1
ATOM 578 O O . PHE A 1 71 ? -1.444 -2.095 1.982 1.00 79.94 71 PHE A O 1
ATOM 585 N N . ALA A 1 72 ? -2.039 -0.965 3.824 1.00 86.06 72 ALA A N 1
ATOM 586 C CA . ALA A 1 72 ? -1.130 0.148 3.588 1.00 86.06 72 ALA A CA 1
ATOM 587 C C . ALA A 1 72 ? 0.332 -0.327 3.543 1.00 86.06 72 ALA A C 1
ATOM 589 O O . ALA A 1 72 ? 1.092 0.096 2.669 1.00 86.06 72 ALA A O 1
ATOM 590 N N . SER A 1 73 ? 0.713 -1.259 4.423 1.00 87.88 73 SER A N 1
ATOM 591 C CA . SER A 1 73 ? 2.060 -1.838 4.436 1.00 87.88 73 SER A CA 1
ATOM 592 C C . SER A 1 73 ? 2.352 -2.682 3.188 1.00 87.88 73 SER A C 1
ATOM 594 O O . SER A 1 73 ? 3.388 -2.494 2.550 1.00 87.88 73 SER A O 1
ATOM 596 N N . L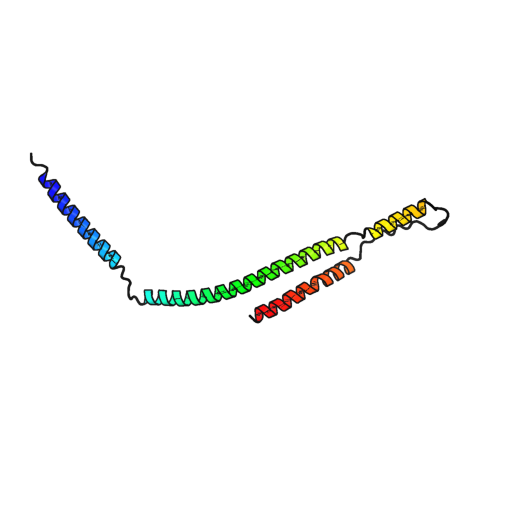EU A 1 74 ? 1.415 -3.543 2.775 1.00 85.69 74 LEU A N 1
ATOM 597 C CA . LEU A 1 74 ? 1.538 -4.381 1.579 1.00 85.69 74 LEU A CA 1
ATOM 598 C C . LEU A 1 74 ? 1.554 -3.537 0.304 1.00 85.69 74 LEU A C 1
ATOM 600 O O . LEU A 1 74 ? 2.385 -3.749 -0.574 1.00 85.69 74 LEU A O 1
ATOM 604 N N . PHE A 1 75 ? 0.678 -2.539 0.220 1.00 82.19 75 PHE A N 1
ATOM 605 C CA . PHE A 1 75 ? 0.624 -1.602 -0.894 1.00 82.19 75 PHE A CA 1
ATOM 606 C C . PHE A 1 75 ? 1.918 -0.792 -1.008 1.00 82.19 75 PHE A C 1
ATOM 608 O O . PHE A 1 75 ? 2.453 -0.647 -2.104 1.00 82.19 75 PHE A O 1
ATOM 615 N N . SER A 1 76 ? 2.466 -0.319 0.115 1.00 88.44 76 SER A N 1
ATOM 616 C CA . SER A 1 76 ? 3.757 0.375 0.146 1.00 88.44 76 SER A CA 1
ATOM 617 C C . SER A 1 76 ? 4.911 -0.532 -0.294 1.00 88.44 76 SER A C 1
ATOM 619 O O . SER A 1 76 ? 5.757 -0.114 -1.088 1.00 88.44 76 SER A O 1
ATOM 621 N N . ALA A 1 77 ? 4.919 -1.794 0.151 1.00 86.50 77 ALA A N 1
ATOM 622 C CA . ALA A 1 77 ? 5.920 -2.778 -0.250 1.00 86.50 77 ALA A CA 1
ATOM 623 C C . ALA A 1 77 ? 5.865 -3.062 -1.756 1.00 86.50 77 ALA A C 1
ATOM 625 O O . ALA A 1 77 ? 6.899 -3.017 -2.424 1.00 86.50 77 ALA A O 1
ATOM 626 N N . VAL A 1 78 ? 4.671 -3.290 -2.315 1.00 82.62 78 VAL A N 1
ATOM 627 C CA . VAL A 1 78 ? 4.527 -3.517 -3.759 1.00 82.62 78 VAL A CA 1
ATOM 628 C C . VAL A 1 78 ? 4.827 -2.247 -4.555 1.00 82.62 78 VAL A C 1
ATOM 630 O O . VAL A 1 78 ? 5.471 -2.341 -5.591 1.00 82.62 78 VAL A O 1
ATOM 633 N N . SER A 1 79 ? 4.446 -1.063 -4.071 1.00 83.12 79 SER A N 1
ATOM 634 C CA . SER A 1 79 ? 4.797 0.218 -4.701 1.00 83.12 79 SER A CA 1
ATOM 635 C C . SER A 1 79 ? 6.314 0.445 -4.730 1.00 83.12 79 SER A C 1
ATOM 637 O O . SER A 1 79 ? 6.866 0.775 -5.776 1.00 83.12 79 SER A O 1
ATOM 639 N N . SER A 1 80 ? 7.025 0.183 -3.628 1.00 86.69 80 SER A N 1
ATOM 640 C CA . SER A 1 80 ? 8.494 0.253 -3.601 1.00 86.69 80 SER A CA 1
ATOM 641 C C . SER A 1 80 ? 9.136 -0.774 -4.528 1.00 86.69 80 SER A C 1
ATOM 643 O O . SER A 1 80 ? 10.033 -0.424 -5.291 1.00 86.69 80 SER A O 1
ATOM 645 N N . ALA A 1 81 ? 8.662 -2.024 -4.513 1.00 83.25 81 ALA A N 1
ATOM 646 C CA . ALA A 1 81 ? 9.145 -3.059 -5.422 1.00 83.25 81 ALA A CA 1
ATOM 647 C C . ALA A 1 81 ? 8.894 -2.670 -6.883 1.00 83.25 81 ALA A C 1
ATOM 649 O O . ALA A 1 81 ? 9.787 -2.798 -7.711 1.00 83.25 81 ALA A O 1
ATOM 650 N N . PHE A 1 82 ? 7.718 -2.124 -7.191 1.00 79.31 82 PHE A N 1
ATOM 651 C CA . PHE A 1 82 ? 7.385 -1.586 -8.502 1.00 79.31 82 PHE A CA 1
ATOM 652 C C . PHE A 1 82 ? 8.323 -0.450 -8.903 1.00 79.31 82 PHE A C 1
ATOM 654 O O . PHE A 1 82 ? 8.824 -0.477 -10.015 1.00 79.31 82 PHE A O 1
ATOM 661 N N . ILE A 1 83 ? 8.594 0.521 -8.025 1.00 81.12 83 ILE A N 1
ATOM 662 C CA . ILE A 1 83 ? 9.509 1.634 -8.317 1.00 81.12 83 ILE A CA 1
ATOM 663 C C . ILE A 1 83 ? 10.911 1.101 -8.614 1.00 81.12 83 ILE A C 1
ATOM 665 O O . ILE A 1 83 ? 11.496 1.480 -9.623 1.00 81.12 83 ILE A O 1
ATOM 669 N N . VAL A 1 84 ? 11.430 0.190 -7.789 1.00 80.50 84 VAL A N 1
ATOM 670 C CA . VAL A 1 84 ? 12.745 -0.436 -7.999 1.00 80.50 84 VAL A CA 1
ATOM 671 C C . VAL A 1 84 ? 12.773 -1.224 -9.311 1.00 80.50 84 VAL A C 1
ATOM 673 O O . VAL A 1 84 ? 13.700 -1.061 -10.100 1.00 80.50 84 VAL A O 1
ATOM 676 N N . GLN A 1 85 ? 11.742 -2.023 -9.588 1.00 71.38 85 GLN A N 1
ATOM 677 C CA . GLN A 1 85 ? 11.636 -2.813 -10.815 1.00 71.38 85 GLN A CA 1
ATOM 678 C C . GLN A 1 85 ? 11.475 -1.924 -12.053 1.00 71.38 85 GLN A C 1
ATOM 680 O O . GLN A 1 85 ? 12.126 -2.172 -13.064 1.00 71.38 85 GLN A O 1
ATOM 685 N N . ALA A 1 86 ? 10.671 -0.864 -11.973 1.00 71.94 86 ALA A N 1
ATOM 686 C CA . ALA A 1 86 ? 10.512 0.131 -13.024 1.00 71.94 86 ALA A CA 1
ATOM 687 C C . ALA A 1 86 ? 11.849 0.825 -13.290 1.00 71.94 86 ALA A C 1
ATOM 689 O O . ALA A 1 86 ? 12.302 0.849 -14.426 1.00 71.94 86 ALA A O 1
ATOM 690 N N . GLN A 1 87 ? 12.550 1.292 -12.256 1.00 67.75 87 GLN A N 1
ATOM 691 C CA . GLN A 1 87 ? 13.886 1.868 -12.421 1.00 67.75 87 GLN A CA 1
ATOM 692 C C . GLN A 1 87 ? 14.875 0.871 -13.038 1.00 67.75 87 GLN A C 1
ATOM 694 O O . GLN A 1 87 ? 15.619 1.246 -13.938 1.00 67.75 87 GLN A O 1
ATOM 699 N N . SER A 1 88 ? 14.853 -0.394 -12.609 1.00 62.06 88 SER A N 1
ATOM 700 C CA . SER A 1 88 ? 15.721 -1.435 -13.170 1.00 62.06 88 SER A CA 1
ATOM 701 C C . SER A 1 88 ? 15.390 -1.770 -14.627 1.00 62.06 88 SER A C 1
ATOM 703 O O . SER A 1 88 ? 16.301 -2.010 -15.405 1.00 62.06 88 SER A O 1
ATOM 705 N N . SER A 1 89 ? 14.111 -1.719 -15.015 1.00 60.44 89 SER A N 1
ATOM 706 C CA . SER A 1 89 ? 13.654 -2.023 -16.379 1.00 60.44 89 SER A CA 1
ATOM 707 C C . SER A 1 89 ? 13.841 -0.845 -17.337 1.00 60.44 89 SER A C 1
ATOM 709 O O . SER A 1 89 ? 13.953 -1.045 -18.540 1.00 60.44 89 SER A O 1
ATOM 711 N N . LEU A 1 90 ? 13.865 0.390 -16.821 1.00 56.19 90 LEU A N 1
ATOM 712 C CA . LEU A 1 90 ? 14.213 1.588 -17.591 1.00 56.19 90 LEU A CA 1
ATOM 713 C C . LEU A 1 90 ? 15.733 1.819 -17.680 1.00 56.19 90 LEU A C 1
ATOM 715 O O . LEU A 1 90 ? 16.165 2.665 -18.463 1.00 56.19 90 LEU A O 1
ATOM 719 N N . SER A 1 91 ? 16.541 1.106 -16.890 1.00 55.72 91 SER A N 1
ATOM 720 C CA . SER A 1 91 ? 17.998 1.168 -16.986 1.00 55.72 91 SER A CA 1
ATOM 721 C C . SER A 1 91 ? 18.485 0.219 -18.090 1.00 55.72 91 SER A C 1
ATOM 723 O O . SER A 1 91 ? 18.084 -0.943 -18.088 1.00 55.72 91 SER A O 1
ATOM 725 N N . PRO A 1 92 ? 19.361 0.663 -19.010 1.00 54.03 92 PRO A N 1
ATOM 7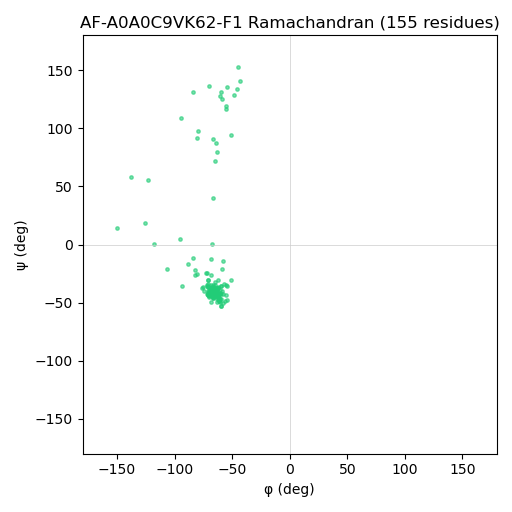26 C CA . PRO A 1 92 ? 19.998 -0.222 -19.984 1.00 54.03 92 PRO A CA 1
ATOM 727 C C . PRO A 1 92 ? 20.707 -1.380 -19.271 1.00 54.03 92 PRO A C 1
ATOM 729 O O . PRO A 1 92 ? 21.390 -1.146 -18.267 1.00 54.03 92 PRO A O 1
ATOM 732 N N . ASP A 1 93 ? 20.556 -2.609 -19.773 1.00 58.78 93 ASP A N 1
ATOM 733 C CA . ASP A 1 93 ? 21.229 -3.777 -19.204 1.00 58.78 93 ASP A CA 1
ATOM 734 C C . ASP A 1 93 ? 22.758 -3.563 -19.297 1.00 58.78 93 ASP A C 1
ATOM 736 O O . ASP A 1 93 ? 23.286 -3.248 -20.374 1.00 58.78 93 ASP A O 1
ATOM 740 N N . PRO A 1 94 ? 23.516 -3.706 -18.195 1.00 56.03 94 PRO A N 1
ATOM 741 C CA . PRO A 1 94 ? 24.975 -3.609 -18.233 1.00 56.03 94 PRO A CA 1
ATOM 742 C C . PRO A 1 94 ? 25.609 -4.639 -19.186 1.00 56.03 94 PRO A C 1
ATOM 744 O O . PRO A 1 94 ? 26.729 -4.440 -19.659 1.00 56.03 94 PRO A O 1
ATOM 747 N N . SER A 1 95 ? 24.901 -5.718 -19.517 1.00 56.81 95 SER A N 1
ATOM 748 C CA . SER A 1 95 ? 25.333 -6.722 -20.491 1.00 56.81 95 SER A CA 1
ATOM 749 C C . SER A 1 95 ? 25.289 -6.195 -21.924 1.00 56.81 95 SER A C 1
ATOM 751 O O . SER A 1 95 ? 26.194 -6.493 -22.702 1.00 56.81 95 SER A O 1
ATOM 753 N N . ASP A 1 96 ? 24.301 -5.367 -22.268 1.00 60.47 96 ASP A N 1
ATOM 754 C CA . ASP A 1 96 ? 24.180 -4.771 -23.603 1.00 60.47 96 ASP A CA 1
ATOM 755 C C . ASP A 1 96 ? 25.285 -3.740 -23.836 1.00 60.47 96 ASP A C 1
ATOM 757 O O . ASP A 1 96 ? 25.983 -3.788 -24.847 1.00 60.47 96 ASP A O 1
ATOM 761 N N . THR A 1 97 ? 25.549 -2.890 -22.839 1.00 62.09 97 THR A N 1
ATOM 762 C CA . THR A 1 97 ? 26.682 -1.945 -22.890 1.00 62.09 97 THR A CA 1
ATOM 763 C C . THR A 1 97 ? 28.034 -2.663 -22.962 1.00 62.09 97 THR A C 1
ATOM 765 O O . THR A 1 97 ? 28.931 -2.232 -23.689 1.00 62.09 97 THR A O 1
ATOM 768 N N . THR A 1 98 ? 28.182 -3.797 -22.269 1.00 66.56 98 THR A N 1
ATOM 769 C CA . THR A 1 98 ? 29.399 -4.618 -22.334 1.00 66.56 98 THR A CA 1
ATOM 770 C C . THR A 1 98 ? 29.556 -5.282 -23.701 1.00 66.56 98 THR A C 1
ATOM 772 O O . THR A 1 98 ? 30.658 -5.277 -24.243 1.00 66.56 98 THR A O 1
ATOM 775 N N . ASN A 1 99 ? 28.482 -5.809 -24.295 1.00 65.50 99 ASN A N 1
ATOM 776 C CA . ASN A 1 99 ? 28.510 -6.408 -25.632 1.00 65.50 99 ASN A CA 1
ATOM 777 C C . ASN A 1 99 ? 28.825 -5.373 -26.722 1.00 65.50 99 ASN A C 1
ATOM 779 O O . ASN A 1 99 ? 29.614 -5.661 -27.624 1.00 65.50 99 ASN A O 1
ATOM 783 N N . GLU A 1 100 ? 28.279 -4.159 -26.618 1.00 67.00 100 GLU A N 1
ATOM 784 C CA . GLU A 1 100 ? 28.633 -3.045 -27.503 1.00 67.00 100 GLU A CA 1
ATOM 785 C C . GLU A 1 100 ? 30.120 -2.684 -27.387 1.00 67.00 100 GLU A C 1
ATOM 787 O O . GLU A 1 100 ? 30.826 -2.611 -28.397 1.00 67.00 100 GLU A O 1
ATOM 792 N N . LEU A 1 101 ? 30.634 -2.537 -26.162 1.00 70.94 101 LEU A N 1
ATOM 793 C CA . LEU A 1 101 ? 32.055 -2.277 -25.912 1.00 70.94 101 LEU A CA 1
ATOM 794 C C . LEU A 1 101 ? 32.951 -3.406 -26.435 1.00 70.94 101 LEU A C 1
ATOM 796 O O . LEU A 1 101 ? 34.011 -3.144 -27.003 1.00 70.94 101 LEU A O 1
ATOM 800 N N . LEU A 1 102 ? 32.530 -4.660 -26.287 1.00 75.06 102 LEU A N 1
ATOM 801 C CA . LEU A 1 102 ? 33.297 -5.823 -26.722 1.00 75.06 102 LEU A CA 1
ATOM 802 C C . LEU A 1 102 ? 33.318 -5.949 -28.251 1.00 75.06 102 LEU A C 1
ATOM 804 O O . LEU A 1 102 ? 34.365 -6.277 -28.810 1.00 75.06 102 LEU A O 1
ATOM 808 N N . MET A 1 103 ? 32.224 -5.597 -28.940 1.00 71.25 103 MET A N 1
ATOM 809 C CA . MET A 1 103 ? 32.214 -5.436 -30.400 1.00 71.25 103 MET A CA 1
ATOM 810 C C . MET A 1 103 ? 33.179 -4.343 -30.857 1.00 71.25 103 MET A C 1
ATOM 812 O O . MET A 1 103 ? 33.951 -4.574 -31.788 1.00 71.25 103 MET A O 1
ATOM 816 N N . ILE A 1 104 ? 33.176 -3.178 -30.198 1.00 75.19 104 ILE A N 1
ATOM 817 C CA . ILE A 1 104 ? 34.105 -2.080 -30.503 1.00 75.19 104 ILE A CA 1
ATOM 818 C C . ILE A 1 104 ? 35.555 -2.567 -30.366 1.00 75.19 104 ILE A C 1
ATOM 820 O O . ILE A 1 104 ? 36.359 -2.403 -31.284 1.00 75.19 104 ILE A O 1
ATOM 824 N N . VAL A 1 105 ? 35.889 -3.212 -29.246 1.00 77.69 105 VAL A N 1
ATOM 825 C CA . VAL A 1 105 ? 37.241 -3.719 -28.968 1.00 77.69 105 VAL A CA 1
ATOM 826 C C . VAL A 1 105 ? 37.655 -4.806 -29.966 1.00 77.69 105 VAL A C 1
ATOM 828 O O . VAL A 1 105 ? 38.767 -4.758 -30.490 1.00 77.69 105 VAL A O 1
ATOM 831 N N . ALA A 1 106 ? 36.772 -5.753 -30.292 1.00 76.12 106 ALA A N 1
ATOM 832 C CA . ALA A 1 106 ? 37.049 -6.806 -31.271 1.00 76.12 106 ALA A CA 1
ATOM 833 C C . ALA A 1 106 ? 37.307 -6.243 -32.680 1.00 76.12 106 ALA A C 1
ATOM 835 O O . ALA A 1 106 ? 38.193 -6.727 -33.388 1.00 76.12 106 ALA A O 1
ATOM 836 N N . HIS A 1 107 ? 36.579 -5.193 -33.068 1.00 70.44 107 HIS A N 1
ATOM 837 C CA . HIS A 1 107 ? 36.745 -4.530 -34.360 1.00 70.44 107 HIS A CA 1
ATOM 838 C C . HIS A 1 107 ? 38.061 -3.735 -34.443 1.00 70.44 107 HIS A C 1
ATOM 840 O O . HIS A 1 107 ? 38.725 -3.754 -35.477 1.00 70.44 107 HIS A O 1
ATOM 846 N N . ILE A 1 108 ? 38.489 -3.103 -33.340 1.00 74.06 108 ILE A N 1
ATOM 847 C CA . ILE A 1 108 ? 39.784 -2.401 -33.244 1.00 74.06 108 ILE A CA 1
ATOM 848 C C . ILE A 1 108 ? 40.958 -3.384 -33.324 1.00 74.06 108 ILE A C 1
ATOM 850 O O . ILE A 1 108 ? 41.950 -3.109 -33.996 1.00 74.06 108 ILE A O 1
ATOM 854 N N . ILE A 1 109 ? 40.858 -4.531 -32.646 1.00 76.50 109 ILE A N 1
ATOM 855 C CA . ILE A 1 109 ? 41.941 -5.524 -32.589 1.00 76.50 109 ILE A CA 1
ATOM 856 C C . ILE A 1 109 ? 42.122 -6.234 -33.937 1.00 76.50 109 ILE A C 1
ATOM 858 O O . ILE A 1 109 ? 43.239 -6.632 -34.266 1.00 76.50 109 ILE A O 1
ATOM 862 N N . ASN A 1 110 ? 41.056 -6.395 -34.727 1.00 69.38 110 ASN A N 1
ATOM 863 C CA . ASN A 1 110 ? 41.100 -7.209 -35.937 1.00 69.38 110 ASN A CA 1
ATOM 864 C C . ASN A 1 110 ? 40.369 -6.580 -37.133 1.00 69.38 110 ASN A C 1
ATOM 866 O O . ASN A 1 110 ? 39.463 -7.171 -37.725 1.00 69.38 110 ASN A O 1
ATOM 870 N N . ALA A 1 111 ? 40.804 -5.375 -37.511 1.00 62.56 111 ALA A N 1
ATOM 871 C CA . ALA A 1 111 ? 40.249 -4.594 -38.621 1.00 62.56 111 ALA A CA 1
ATOM 872 C C . ALA A 1 111 ? 40.286 -5.307 -39.994 1.00 62.56 111 ALA A C 1
ATOM 874 O O . ALA A 1 111 ? 39.627 -4.879 -40.938 1.00 62.56 111 ALA A O 1
ATOM 875 N N . THR A 1 112 ? 41.041 -6.401 -40.131 1.00 61.41 112 THR A N 1
ATOM 876 C CA . THR A 1 112 ? 41.194 -7.163 -41.379 1.00 61.41 112 THR A CA 1
ATOM 877 C C . THR A 1 112 ? 40.149 -8.266 -41.577 1.00 61.41 112 THR A C 1
ATOM 879 O O . THR A 1 112 ? 39.975 -8.713 -42.709 1.00 61.41 112 THR A O 1
ATOM 882 N N . ILE A 1 113 ? 39.429 -8.696 -40.529 1.00 62.03 113 ILE A N 1
ATOM 883 C CA . ILE A 1 113 ? 38.373 -9.727 -40.636 1.00 62.03 113 ILE A CA 1
ATOM 884 C C . ILE A 1 113 ? 37.033 -9.141 -41.110 1.00 62.03 113 ILE A C 1
ATOM 886 O O . ILE A 1 113 ? 36.223 -9.855 -41.697 1.00 62.03 113 ILE A O 1
ATOM 890 N N . PHE A 1 114 ? 36.823 -7.833 -40.946 1.00 61.00 114 PHE A N 1
ATOM 891 C CA . PHE A 1 114 ? 35.574 -7.153 -41.301 1.00 61.00 114 PHE A CA 1
ATOM 892 C C . PHE A 1 114 ? 35.783 -6.005 -42.303 1.00 61.00 114 PHE A C 1
ATOM 894 O O . PHE A 1 114 ? 35.380 -4.876 -42.029 1.00 61.00 114 PHE A O 1
ATOM 901 N N . PRO A 1 115 ? 36.395 -6.245 -43.478 1.00 53.69 115 PRO A N 1
ATOM 902 C CA . PRO A 1 115 ? 36.898 -5.174 -44.338 1.00 53.69 115 PRO A CA 1
ATOM 903 C C . PRO A 1 115 ? 35.829 -4.271 -44.978 1.00 53.69 115 PRO A C 1
ATOM 905 O O . PRO A 1 115 ? 36.206 -3.365 -45.700 1.00 53.69 115 PRO A O 1
ATOM 908 N N . ASN A 1 116 ? 34.530 -4.477 -44.728 1.00 54.88 116 ASN A N 1
ATOM 909 C CA . ASN A 1 116 ? 33.432 -3.673 -45.285 1.00 54.88 116 ASN A CA 1
ATOM 910 C C . ASN A 1 116 ? 32.190 -3.599 -44.371 1.00 54.88 116 ASN A C 1
ATOM 912 O O . ASN A 1 116 ? 31.114 -3.224 -44.837 1.00 54.88 116 ASN A O 1
ATOM 916 N N . GLN A 1 117 ? 32.289 -3.982 -43.095 1.00 57.66 117 GLN A N 1
ATOM 917 C CA . GLN A 1 117 ? 31.160 -3.845 -42.172 1.00 57.66 117 GLN A CA 1
ATOM 918 C C . GLN A 1 117 ? 31.286 -2.522 -41.418 1.00 57.66 117 GLN A C 1
ATOM 920 O O . GLN A 1 117 ? 32.170 -2.405 -40.572 1.00 57.66 117 GLN A O 1
ATOM 925 N N . PRO A 1 118 ? 30.436 -1.518 -41.707 1.00 58.72 118 PRO A N 1
ATOM 926 C CA . PRO A 1 118 ? 30.375 -0.341 -40.861 1.00 58.72 118 PRO A CA 1
ATOM 927 C C . PRO A 1 118 ? 29.992 -0.793 -39.451 1.00 58.72 118 PRO A C 1
ATOM 929 O O . PRO A 1 118 ? 29.049 -1.568 -39.279 1.00 58.72 118 PRO A O 1
ATOM 932 N N . LEU A 1 119 ? 30.735 -0.322 -38.451 1.00 61.62 119 LEU A N 1
ATOM 933 C CA . LEU A 1 119 ? 30.380 -0.478 -37.047 1.00 61.62 119 LEU A CA 1
ATOM 934 C C . LEU A 1 119 ? 29.079 0.299 -36.802 1.00 61.62 119 LEU A C 1
ATOM 936 O O . LEU A 1 119 ? 29.089 1.486 -36.479 1.00 61.62 119 LEU A O 1
ATOM 940 N N . VAL A 1 120 ? 27.945 -0.359 -37.030 1.00 59.19 120 VAL A N 1
ATOM 941 C CA . VAL A 1 120 ? 26.627 0.172 -36.700 1.00 59.19 120 VAL A CA 1
ATOM 942 C C . VAL A 1 120 ? 26.436 -0.072 -35.212 1.00 59.19 120 VAL A C 1
ATOM 944 O O . VAL A 1 120 ? 25.982 -1.132 -34.789 1.00 59.19 120 VAL A O 1
ATOM 947 N N . LEU A 1 121 ? 26.827 0.917 -34.410 1.00 59.06 121 LEU A N 1
ATOM 948 C CA . LEU A 1 121 ? 26.320 1.056 -33.053 1.00 59.06 121 LEU A CA 1
ATOM 949 C C . LEU A 1 121 ? 24.843 1.398 -33.209 1.00 59.06 121 LEU A C 1
ATOM 951 O O . LEU A 1 121 ? 24.487 2.559 -33.418 1.00 59.06 121 LEU A O 1
ATOM 955 N N . THR A 1 122 ? 23.989 0.377 -33.236 1.00 56.34 122 THR A N 1
ATOM 956 C CA . THR A 1 122 ? 22.549 0.593 -33.121 1.00 56.34 122 THR A CA 1
ATOM 957 C C . THR A 1 122 ? 22.379 1.372 -31.824 1.00 56.34 122 THR A C 1
ATOM 959 O O . THR A 1 122 ? 22.788 0.848 -30.791 1.00 56.34 122 THR A O 1
ATOM 962 N N . PRO A 1 123 ? 21.886 2.624 -31.842 1.00 53.16 123 PRO A N 1
ATOM 963 C CA . PRO A 1 123 ? 21.642 3.323 -30.594 1.00 53.16 123 PRO A CA 1
ATOM 964 C C . PRO A 1 123 ? 20.718 2.414 -29.801 1.00 53.16 123 PRO A C 1
ATOM 966 O O . PRO A 1 123 ? 19.652 2.079 -30.325 1.00 53.16 123 PRO A O 1
ATOM 969 N N . SER A 1 124 ? 21.169 1.962 -28.623 1.00 57.59 124 SER A N 1
ATOM 970 C CA . SER A 1 124 ? 20.366 1.177 -27.690 1.00 57.59 124 SER A CA 1
ATOM 971 C C . SER A 1 124 ? 19.070 1.945 -27.492 1.00 57.59 124 SER A C 1
ATOM 973 O O . SER A 1 124 ? 18.988 2.952 -26.785 1.00 57.59 124 SER A O 1
ATOM 975 N N . THR A 1 125 ? 18.079 1.571 -28.289 1.00 55.69 125 THR A N 1
ATOM 976 C CA . THR A 1 125 ? 16.770 2.180 -28.267 1.00 55.69 125 THR A CA 1
ATOM 977 C C . THR A 1 125 ? 16.199 1.466 -27.075 1.00 55.69 125 THR A C 1
ATOM 979 O O . THR A 1 125 ? 15.910 0.274 -27.165 1.00 55.69 125 THR A O 1
ATOM 982 N N . GLY A 1 126 ? 16.252 2.144 -25.924 1.00 60.03 126 GLY A N 1
ATOM 983 C CA . GLY A 1 126 ? 15.845 1.568 -24.653 1.00 60.03 126 GLY A CA 1
ATOM 984 C C . GLY A 1 126 ? 14.522 0.813 -24.808 1.00 60.03 126 GLY A C 1
ATOM 985 O O . GLY A 1 126 ? 13.744 1.132 -25.714 1.00 60.03 126 GLY A O 1
ATOM 986 N N . PRO A 1 127 ? 14.286 -0.202 -23.966 1.00 60.75 127 PRO A N 1
ATOM 987 C CA . PRO A 1 127 ? 13.178 -1.132 -24.133 1.00 60.75 127 PRO A CA 1
ATOM 988 C C . PRO A 1 127 ? 11.879 -0.387 -24.450 1.00 60.75 127 PRO A C 1
ATOM 990 O O . PRO A 1 127 ? 11.577 0.631 -23.819 1.00 60.75 127 PRO A O 1
ATOM 993 N N . GLU A 1 128 ? 11.142 -0.867 -25.460 1.00 65.56 128 GLU A N 1
ATOM 994 C CA . GLU A 1 128 ? 9.901 -0.226 -25.893 1.00 65.56 128 GLU A CA 1
ATOM 995 C C . GLU A 1 128 ? 9.020 0.057 -24.675 1.00 65.56 128 GLU A C 1
ATOM 997 O O . GLU A 1 128 ? 8.761 -0.824 -23.850 1.00 65.56 128 GLU A O 1
ATOM 1002 N N . THR A 1 129 ? 8.557 1.301 -24.551 1.00 65.25 129 THR A N 1
ATOM 1003 C CA . THR A 1 129 ? 7.796 1.743 -23.377 1.00 65.25 129 THR A CA 1
ATOM 1004 C C . THR A 1 129 ? 6.578 0.852 -23.134 1.00 65.25 129 THR A C 1
ATOM 1006 O O . THR A 1 129 ? 6.258 0.557 -21.988 1.00 65.25 129 THR A O 1
ATOM 1009 N N . SER A 1 130 ? 5.946 0.347 -24.196 1.00 65.44 130 SER A N 1
ATOM 1010 C CA . SER A 1 130 ? 4.854 -0.634 -24.156 1.00 65.44 130 SER A CA 1
ATOM 1011 C C . SER A 1 130 ? 5.211 -1.917 -23.393 1.00 65.44 130 SER A C 1
ATOM 1013 O O . SER A 1 130 ? 4.406 -2.386 -22.589 1.00 65.44 130 SER A O 1
ATOM 1015 N N . VAL A 1 131 ? 6.410 -2.465 -23.604 1.00 71.81 131 VAL A N 1
ATOM 1016 C CA . VAL A 1 131 ? 6.907 -3.685 -22.947 1.00 71.81 131 VAL A CA 1
ATOM 1017 C C . VAL A 1 131 ? 7.204 -3.409 -21.477 1.00 71.81 131 VAL A C 1
ATOM 1019 O O . VAL A 1 131 ? 6.792 -4.186 -20.614 1.00 71.81 131 VAL A O 1
ATOM 1022 N N . VAL A 1 132 ? 7.815 -2.259 -21.181 1.00 70.81 132 VAL A N 1
ATOM 1023 C CA . VAL A 1 132 ? 8.086 -1.816 -19.806 1.00 70.81 132 VAL A CA 1
ATOM 1024 C C . VAL A 1 132 ? 6.784 -1.669 -19.022 1.00 70.81 132 VAL A C 1
ATOM 1026 O O . VAL A 1 132 ? 6.655 -2.231 -17.936 1.00 70.81 132 VAL A O 1
ATOM 1029 N N . TRP A 1 133 ? 5.789 -0.977 -19.588 1.00 69.19 133 TRP A N 1
ATOM 1030 C CA . TRP A 1 133 ? 4.468 -0.827 -18.977 1.00 69.19 133 TRP A CA 1
ATOM 1031 C C . TRP A 1 133 ? 3.763 -2.178 -18.812 1.00 69.19 133 TRP A C 1
ATOM 1033 O O . TRP A 1 133 ? 3.188 -2.429 -17.756 1.00 69.19 133 TRP A O 1
ATOM 1043 N N . ALA A 1 134 ? 3.836 -3.078 -19.796 1.00 73.94 134 ALA A N 1
ATOM 1044 C CA . ALA A 1 134 ? 3.230 -4.408 -19.711 1.00 73.94 134 ALA A CA 1
ATOM 1045 C C . ALA A 1 134 ? 3.831 -5.263 -18.580 1.00 73.94 134 ALA A C 1
ATOM 1047 O O . ALA A 1 134 ? 3.088 -5.900 -17.830 1.00 73.94 134 ALA A O 1
ATOM 1048 N N . GLN A 1 135 ? 5.155 -5.240 -18.405 1.00 74.12 135 GLN A N 1
ATOM 1049 C CA . GLN A 1 135 ? 5.828 -5.913 -17.290 1.00 74.12 135 GLN A CA 1
ATOM 1050 C C . GLN A 1 135 ? 5.444 -5.277 -15.948 1.00 74.12 135 GLN A C 1
ATOM 1052 O O . GLN A 1 135 ? 5.099 -5.985 -15.003 1.00 74.12 135 GLN A O 1
ATOM 1057 N N . ALA A 1 136 ? 5.397 -3.945 -15.892 1.00 73.88 136 ALA A N 1
ATOM 1058 C CA . ALA A 1 136 ? 4.902 -3.175 -14.753 1.00 73.88 136 ALA A CA 1
ATOM 1059 C C . ALA A 1 136 ? 3.474 -3.584 -14.337 1.00 73.88 136 ALA A C 1
ATOM 1061 O O . ALA A 1 136 ? 3.224 -3.845 -13.159 1.00 73.88 136 ALA A O 1
ATOM 1062 N N . PHE A 1 137 ? 2.546 -3.700 -15.291 1.00 73.56 137 PHE A N 1
ATOM 1063 C CA . PHE A 1 137 ? 1.175 -4.158 -15.037 1.00 73.56 137 PHE A CA 1
ATOM 1064 C C . PHE A 1 137 ? 1.119 -5.622 -14.596 1.00 73.56 137 PHE A C 1
ATOM 1066 O O . PHE A 1 137 ? 0.325 -5.964 -13.717 1.00 73.56 137 PHE A O 1
ATOM 1073 N N . GLY A 1 138 ? 1.989 -6.470 -15.149 1.00 78.00 138 GLY A N 1
ATOM 1074 C CA . GLY A 1 138 ? 2.156 -7.853 -14.709 1.00 78.00 138 GLY A CA 1
ATOM 1075 C C . GLY A 1 138 ? 2.498 -7.934 -13.221 1.00 78.00 138 GLY A C 1
ATOM 1076 O O . GLY A 1 138 ? 1.818 -8.641 -12.475 1.00 78.00 138 GLY A O 1
ATOM 1077 N N . TYR A 1 139 ? 3.473 -7.136 -12.775 1.00 72.44 139 TYR A N 1
ATOM 1078 C CA . TYR A 1 139 ? 3.871 -7.046 -11.367 1.00 72.44 139 TYR A CA 1
ATOM 1079 C C . TYR A 1 139 ? 2.852 -6.320 -10.475 1.00 72.44 139 TYR A C 1
ATOM 1081 O O . TYR A 1 139 ? 2.812 -6.585 -9.277 1.00 72.44 139 TYR A O 1
ATOM 1089 N N . ALA A 1 140 ? 2.008 -5.443 -11.027 1.00 77.19 140 ALA A N 1
ATOM 1090 C CA . ALA A 1 140 ? 0.963 -4.739 -10.277 1.00 77.19 140 ALA A CA 1
ATOM 1091 C C . ALA A 1 140 ? -0.325 -5.566 -10.082 1.00 77.19 140 ALA A C 1
ATOM 1093 O O . ALA A 1 140 ? -1.056 -5.353 -9.113 1.00 77.19 140 ALA A O 1
ATOM 1094 N N . SER A 1 141 ? -0.613 -6.524 -10.972 1.00 82.38 141 SER A N 1
ATOM 1095 C CA . SER A 1 141 ? -1.841 -7.339 -10.921 1.00 82.38 141 SER A CA 1
ATOM 1096 C C . SER A 1 141 ? -2.071 -8.128 -9.612 1.00 82.38 141 SER A C 1
ATOM 1098 O O . SER A 1 141 ? -3.224 -8.196 -9.169 1.00 82.38 141 SER A O 1
ATOM 1100 N N . PRO A 1 142 ? -1.042 -8.646 -8.906 1.00 77.81 142 PRO A N 1
ATOM 1101 C CA . PRO A 1 142 ? -1.224 -9.326 -7.624 1.00 77.81 142 PRO A CA 1
ATOM 1102 C C . PRO A 1 142 ? -1.753 -8.394 -6.529 1.00 77.81 142 PRO A C 1
ATOM 1104 O O . PRO A 1 142 ? -2.538 -8.829 -5.689 1.00 77.81 142 PRO A O 1
ATOM 1107 N N . SER A 1 143 ? -1.397 -7.104 -6.565 1.00 81.44 143 SER A N 1
ATOM 1108 C CA . SER A 1 143 ? -1.928 -6.102 -5.632 1.00 81.44 143 SER A CA 1
ATOM 1109 C C . SER A 1 143 ? -3.426 -5.919 -5.804 1.00 81.44 143 SER A C 1
ATOM 1111 O O . SER A 1 143 ? -4.156 -5.881 -4.818 1.00 81.44 143 SER A O 1
ATOM 1113 N N . MET A 1 144 ? -3.899 -5.854 -7.052 1.00 78.88 144 MET A N 1
ATOM 1114 C CA . MET A 1 144 ? -5.327 -5.739 -7.353 1.00 78.88 144 MET A CA 1
ATOM 1115 C C . MET A 1 144 ? -6.087 -6.994 -6.897 1.00 78.88 144 MET A C 1
ATOM 1117 O O . MET A 1 144 ? -7.176 -6.887 -6.337 1.00 78.88 144 MET A O 1
ATOM 1121 N N . SER A 1 145 ? -5.488 -8.179 -7.066 1.00 87.00 145 SER A N 1
ATOM 1122 C CA . SER A 1 145 ? -6.042 -9.443 -6.564 1.00 87.00 145 SER A CA 1
ATOM 1123 C C . SER A 1 145 ? -6.100 -9.495 -5.031 1.00 87.00 145 SER A C 1
ATOM 1125 O O . SER A 1 145 ? -7.094 -9.964 -4.480 1.00 87.00 145 SER A O 1
ATOM 1127 N N . LEU A 1 146 ? -5.068 -9.008 -4.334 1.00 82.06 146 LEU A N 1
ATOM 1128 C CA . LEU A 1 146 ? -5.035 -8.918 -2.869 1.00 82.06 146 LEU A CA 1
ATOM 1129 C C . LEU A 1 146 ? -6.061 -7.909 -2.341 1.00 82.06 146 LEU A C 1
ATOM 1131 O O . LEU A 1 146 ? -6.772 -8.210 -1.386 1.00 82.06 146 LEU A O 1
ATOM 1135 N N . LEU A 1 147 ? -6.180 -6.746 -2.987 1.00 82.75 147 LEU A N 1
ATOM 1136 C CA . LEU A 1 147 ? -7.153 -5.712 -2.635 1.00 82.75 147 LEU A CA 1
ATOM 1137 C C . LEU A 1 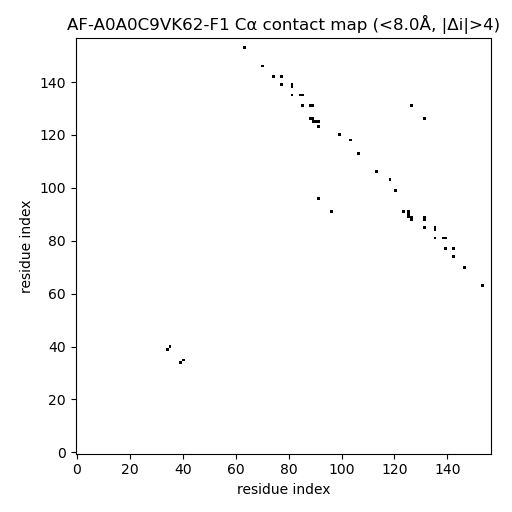147 ? -8.596 -6.204 -2.828 1.00 82.75 147 LEU A C 1
ATOM 1139 O O . LEU A 1 147 ? -9.454 -5.959 -1.984 1.00 82.75 147 LEU A O 1
ATOM 1143 N N . ALA A 1 148 ? -8.866 -6.935 -3.913 1.00 84.62 148 ALA A N 1
ATOM 1144 C CA . ALA A 1 148 ? -10.176 -7.530 -4.164 1.00 84.62 148 ALA A CA 1
ATOM 1145 C C . ALA A 1 148 ? -10.516 -8.629 -3.141 1.00 84.62 148 ALA A C 1
ATOM 1147 O O . ALA A 1 148 ? -11.612 -8.627 -2.579 1.00 84.62 148 ALA A O 1
ATOM 1148 N N . ALA A 1 149 ? -9.573 -9.534 -2.853 1.00 84.50 149 ALA A N 1
ATOM 1149 C CA . ALA A 1 149 ? -9.741 -10.558 -1.821 1.00 84.50 149 ALA A CA 1
ATOM 1150 C C . ALA A 1 149 ? -9.978 -9.934 -0.436 1.00 84.50 149 ALA A C 1
ATOM 1152 O O . ALA A 1 149 ? -10.786 -10.431 0.342 1.00 84.50 149 ALA A O 1
ATOM 1153 N N . P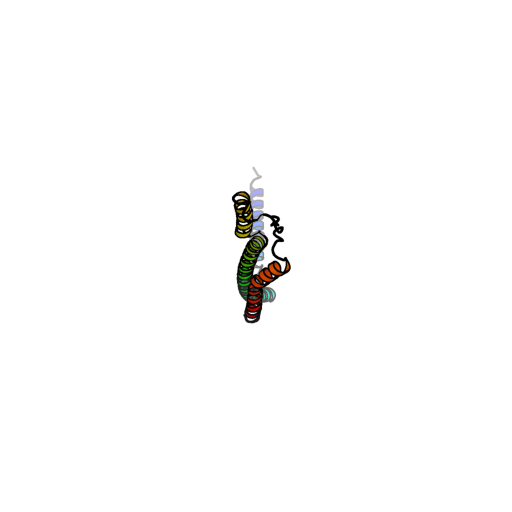HE A 1 150 ? -9.332 -8.807 -0.152 1.00 79.44 150 PHE A N 1
ATOM 1154 C CA . PHE A 1 150 ? -9.529 -8.054 1.076 1.00 79.44 150 PHE A CA 1
ATOM 1155 C C . PHE A 1 150 ? -10.890 -7.392 1.193 1.00 79.44 150 PHE A C 1
ATOM 1157 O O . PHE A 1 150 ? -11.555 -7.557 2.212 1.00 79.44 150 PHE A O 1
ATOM 1164 N N . GLY A 1 151 ? -11.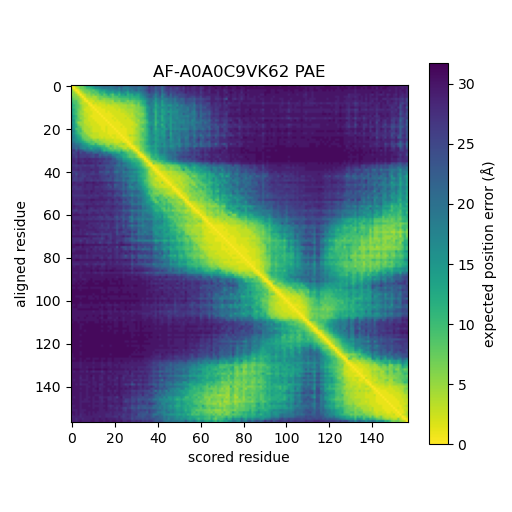322 -6.671 0.155 1.00 80.94 151 GLY A N 1
ATOM 1165 C CA . GLY A 1 151 ? -12.652 -6.069 0.134 1.00 80.94 151 GLY A CA 1
ATOM 1166 C C . GLY A 1 151 ? -13.735 -7.120 0.383 1.00 80.94 151 GLY A C 1
ATOM 1167 O O . GLY A 1 151 ? -14.696 -6.860 1.102 1.00 80.94 151 GLY A O 1
ATOM 1168 N N . ALA A 1 152 ? -13.530 -8.342 -0.119 1.00 84.56 152 ALA A N 1
ATOM 1169 C CA . ALA A 1 152 ? -14.399 -9.477 0.166 1.00 84.56 152 ALA A CA 1
ATOM 1170 C C . ALA A 1 152 ? -14.331 -9.967 1.628 1.00 84.56 152 ALA A C 1
ATOM 1172 O O . ALA A 1 152 ? -15.355 -10.386 2.160 1.00 84.56 152 ALA A O 1
ATOM 1173 N N . VAL A 1 153 ? -13.169 -9.917 2.292 1.00 81.38 153 VAL A N 1
ATOM 1174 C CA . VAL A 1 153 ? -13.032 -10.254 3.723 1.00 81.38 153 VAL A CA 1
ATOM 1175 C C . VAL A 1 153 ? -13.669 -9.183 4.612 1.00 81.38 153 VAL A C 1
ATOM 1177 O O . VAL A 1 153 ? -14.415 -9.548 5.513 1.00 81.38 153 VAL A O 1
ATOM 1180 N N . ILE A 1 154 ? -13.472 -7.890 4.324 1.00 79.38 154 ILE A N 1
ATOM 1181 C CA . ILE A 1 154 ? -14.125 -6.781 5.049 1.00 79.38 154 ILE A CA 1
ATOM 1182 C C . ILE A 1 154 ? -15.637 -6.805 4.867 1.00 79.38 154 ILE A C 1
ATOM 1184 O O . ILE A 1 154 ? -16.370 -6.558 5.809 1.00 79.38 154 ILE A O 1
ATOM 1188 N N . GLY A 1 155 ? -16.126 -7.122 3.668 1.00 72.81 155 GLY A N 1
ATOM 1189 C CA . GLY A 1 155 ? -17.564 -7.270 3.443 1.00 72.81 155 GLY A CA 1
ATOM 1190 C C . GLY A 1 155 ? -18.178 -8.488 4.142 1.00 72.81 155 GLY A C 1
ATOM 1191 O O . GLY A 1 155 ? -19.401 -8.605 4.181 1.00 72.81 155 GLY A O 1
ATOM 1192 N N . LYS A 1 156 ? -17.350 -9.414 4.644 1.00 72.38 156 LYS A N 1
ATOM 1193 C CA . LYS A 1 156 ? -17.781 -10.662 5.281 1.00 72.38 156 LYS A CA 1
ATOM 1194 C C . LYS A 1 156 ? -17.604 -10.661 6.808 1.00 72.38 156 LYS A C 1
ATOM 1196 O O . LYS A 1 156 ? -18.256 -11.477 7.458 1.00 72.38 156 LYS A O 1
ATOM 1201 N N . GLN A 1 157 ? -16.735 -9.809 7.351 1.00 54.06 157 GLN A N 1
ATOM 1202 C CA . GLN A 1 157 ? -16.572 -9.565 8.791 1.00 54.06 157 GLN A CA 1
ATOM 1203 C C . GLN A 1 157 ? -17.484 -8.423 9.248 1.00 54.06 157 GLN A C 1
ATOM 1205 O O . GLN A 1 157 ? -18.0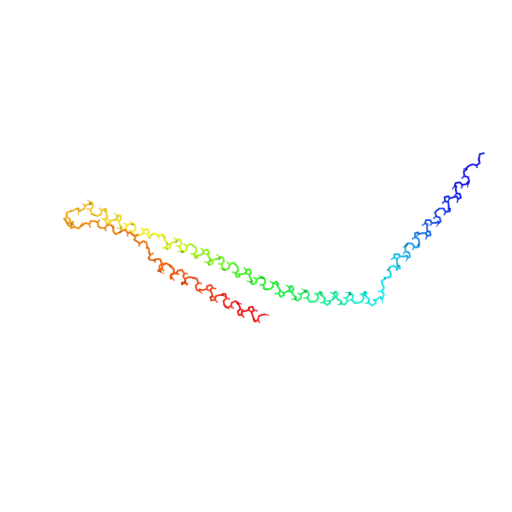42 -8.545 10.357 1.00 54.06 157 GLN A O 1
#

pLDDT: mean 71.49, std 11.23, range [49.44, 92.38]

Radius of gyration: 43.4 Å; Cα contacts (8 Å, |Δi|>4): 26; chains: 1; bounding box: 78×61×126 Å

Mean predicted aligned error: 19.28 Å

InterPro domains:
  IPR045338 Domain of unknown function DUF6535 [PF20153] (43-157)